Protein AF-K2BM90-F1 (afdb_monomer)

Sequence (84 aa):
MIIRFLVFIFICFLSACSSITGVGKDNLPEPSALPEFNFEFKPNLMWSQTAGVGADGLYLKLSPAMANRHIFTIDAHGQACSFD

Radius of gyration: 26.13 Å; Cα contacts (8 Å, |Δi|>4): 57; chains: 1; bounding box: 63×32×63 Å

Secondary structure (DSSP, 8-state):
-HHHHHHHHHHHHHGGGS--TT-S---SPPPPPPPP---SS----------TTTTTTS------EEETTEEEEE-TT--EEEE-

Solvent-accessible surface area (backbone atoms only — not comparable to full-atom values): 5844 Å² total; per-residue (Å²): 113,66,68,63,51,52,52,52,53,52,52,55,61,64,48,72,78,56,69,59,90,84,74,69,77,84,80,71,78,76,81,78,76,84,77,91,76,84,75,93,70,82,88,76,86,86,79,86,80,88,56,75,70,40,51,74,91,50,99,64,94,76,69,73,48,77,57,97,76,28,42,37,39,59,19,70,86,67,50,72,44,75,45,116

pLDDT: mean 88.04, std 13.28, range [54.56, 98.0]

Mean predicted aligned error: 11.14 Å

Nearest PDB structures (foldseek):
  8yqu-assembly1_G  TM=5.012E-01  e=1.117E+00  African swine fever virus
  4ufq-assembly2_A  TM=4.110E-01  e=2.581E+00  Streptomyces koganeiensis

Foldseek 3Di:
DVVVVVVVVVVVVVCPPVDPVPPDPPPDDDDDDDDDDDDPDDDDDPDDDDQPPAAVPPPDPWDWDDDPNKIWTAHNVGRIDIDD

Structure (mmCIF, N/CA/C/O backbone):
data_AF-K2BM90-F1
#
_entry.id   AF-K2BM90-F1
#
loop_
_atom_site.group_PDB
_atom_site.id
_atom_site.type_symbol
_atom_site.label_atom_id
_atom_site.label_alt_id
_atom_site.label_comp_id
_atom_site.label_asym_id
_atom_site.label_entity_id
_atom_site.label_seq_id
_atom_site.pdbx_PDB_ins_code
_atom_site.Cartn_x
_atom_site.Cartn_y
_atom_site.Cartn_z
_atom_site.occupancy
_atom_site.B_iso_or_equiv
_atom_site.auth_seq_id
_atom_site.auth_comp_id
_atom_site.auth_asym_id
_atom_site.auth_atom_id
_atom_site.pdbx_PDB_model_num
ATOM 1 N N . MET A 1 1 ? 40.885 8.523 -45.949 1.00 65.62 1 MET A N 1
ATOM 2 C CA . MET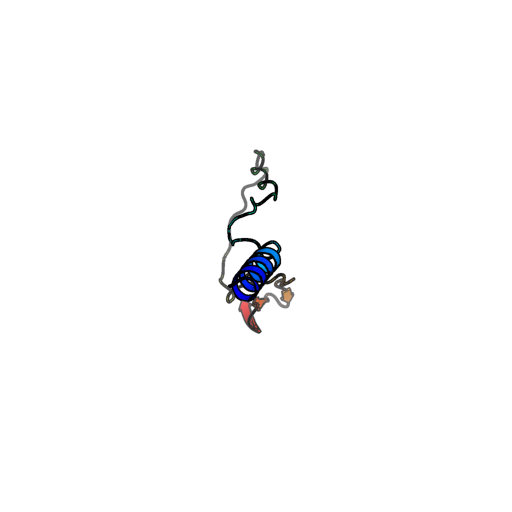 A 1 1 ? 40.955 9.069 -44.571 1.00 65.62 1 MET A CA 1
ATOM 3 C C . MET A 1 1 ? 39.759 9.973 -44.264 1.00 65.62 1 MET A C 1
ATOM 5 O O . MET A 1 1 ? 39.097 9.749 -43.264 1.00 65.62 1 MET A O 1
ATOM 9 N N . ILE A 1 2 ? 39.406 10.884 -45.179 1.00 79.81 2 ILE A N 1
ATOM 10 C CA . ILE A 1 2 ? 38.239 11.788 -45.090 1.00 79.81 2 ILE A CA 1
ATOM 11 C C . ILE A 1 2 ? 36.883 11.086 -44.903 1.00 79.81 2 ILE A C 1
ATOM 13 O O . ILE A 1 2 ? 36.124 11.480 -44.032 1.00 79.81 2 ILE A O 1
ATOM 17 N N . ILE A 1 3 ? 36.587 10.007 -45.638 1.00 81.38 3 ILE A N 1
ATOM 18 C CA . ILE A 1 3 ? 35.295 9.299 -45.501 1.00 81.38 3 ILE A CA 1
ATOM 19 C C . ILE A 1 3 ? 35.121 8.688 -44.103 1.00 81.38 3 ILE A C 1
ATOM 21 O O . ILE A 1 3 ? 34.060 8.805 -43.505 1.00 81.38 3 ILE A O 1
ATOM 25 N N . ARG A 1 4 ? 36.184 8.100 -43.540 1.00 82.00 4 ARG A N 1
ATOM 26 C CA . ARG A 1 4 ? 36.178 7.564 -42.167 1.00 82.00 4 ARG A CA 1
ATOM 27 C C . ARG A 1 4 ? 35.939 8.663 -41.128 1.00 82.00 4 ARG A C 1
ATOM 29 O O . ARG A 1 4 ? 35.218 8.442 -40.165 1.00 82.00 4 ARG A O 1
ATOM 36 N N . PHE A 1 5 ? 36.516 9.840 -41.357 1.00 85.62 5 PHE A N 1
ATOM 37 C CA . PHE A 1 5 ? 36.337 11.008 -40.499 1.00 85.62 5 PHE A CA 1
ATOM 38 C C . PHE A 1 5 ? 34.906 11.566 -40.570 1.00 85.62 5 PHE A C 1
ATOM 40 O O . PHE A 1 5 ? 34.305 11.851 -39.539 1.00 85.62 5 PHE A O 1
ATOM 47 N N . LEU A 1 6 ? 34.320 11.635 -41.768 1.00 88.62 6 LEU A N 1
ATOM 48 C CA . LEU A 1 6 ? 32.936 12.080 -41.960 1.00 88.62 6 LEU A CA 1
ATOM 49 C C . LEU A 1 6 ? 31.918 11.109 -41.346 1.00 88.62 6 LEU A C 1
ATOM 51 O O . LEU A 1 6 ? 30.958 11.552 -40.723 1.00 88.62 6 LEU A O 1
ATOM 55 N N . VAL A 1 7 ? 32.153 9.798 -41.459 1.00 87.75 7 VAL A N 1
ATOM 56 C CA . VAL A 1 7 ? 31.312 8.774 -40.815 1.00 87.75 7 VAL A CA 1
ATOM 57 C C . VAL A 1 7 ? 31.372 8.894 -39.290 1.00 87.75 7 VAL A C 1
ATOM 59 O O . VAL A 1 7 ? 30.339 8.808 -38.634 1.00 87.75 7 VAL A O 1
ATOM 62 N N . PHE A 1 8 ? 32.551 9.157 -38.722 1.00 84.69 8 PHE A N 1
ATOM 63 C CA . PHE A 1 8 ? 32.703 9.361 -37.281 1.00 84.69 8 PHE A CA 1
ATOM 64 C C . PHE A 1 8 ? 31.930 10.595 -36.787 1.00 84.69 8 PHE A C 1
ATOM 66 O O . PHE A 1 8 ? 31.173 10.501 -35.825 1.00 84.69 8 PHE A O 1
ATOM 73 N N . ILE A 1 9 ? 32.042 11.725 -37.493 1.00 84.69 9 ILE A N 1
ATOM 74 C CA . ILE A 1 9 ? 31.293 12.949 -37.174 1.00 84.69 9 ILE A CA 1
ATOM 75 C C . ILE A 1 9 ? 29.779 12.717 -37.262 1.00 84.69 9 ILE A C 1
ATOM 77 O O . ILE A 1 9 ? 29.041 13.138 -36.374 1.00 84.69 9 ILE A O 1
ATOM 81 N N . PHE A 1 10 ? 29.312 12.020 -38.299 1.00 83.31 10 PHE A N 1
ATOM 82 C CA . PHE A 1 10 ? 27.892 11.715 -38.478 1.00 83.31 10 PHE A CA 1
ATOM 83 C C . PHE A 1 10 ? 27.328 10.870 -37.323 1.00 83.31 10 PHE A C 1
ATOM 85 O O . PHE A 1 10 ? 26.246 11.162 -36.819 1.00 83.31 10 PHE A O 1
ATOM 92 N N . ILE A 1 11 ? 28.090 9.885 -36.835 1.00 80.25 11 ILE A N 1
ATOM 93 C CA . ILE A 1 11 ? 27.715 9.077 -35.665 1.00 80.25 11 ILE A CA 1
ATOM 94 C C . ILE A 1 11 ? 27.661 9.938 -34.392 1.00 80.25 11 ILE A C 1
ATOM 96 O O . ILE A 1 11 ? 26.734 9.791 -33.601 1.00 80.25 11 ILE A O 1
ATOM 100 N N . CYS A 1 12 ? 28.588 10.885 -34.205 1.00 75.75 12 CYS A N 1
ATOM 101 C CA . CYS A 1 12 ? 28.555 11.804 -33.062 1.00 75.75 12 CYS A CA 1
ATOM 102 C C . CYS A 1 12 ? 27.320 12.722 -33.066 1.00 75.75 12 CYS A C 1
ATOM 104 O O . CYS A 1 12 ? 26.749 12.970 -32.005 1.00 75.75 12 CYS A O 1
ATOM 106 N N . PHE A 1 13 ? 26.881 13.194 -34.239 1.00 77.69 13 PHE A N 1
ATOM 107 C CA . PHE A 1 13 ? 25.658 13.997 -34.360 1.00 77.69 13 PHE A CA 1
ATOM 108 C C . PHE A 1 13 ? 24.379 13.177 -34.137 1.00 77.69 13 PHE A C 1
ATOM 110 O O . PHE A 1 13 ? 23.427 13.700 -33.562 1.00 77.69 13 PHE A O 1
ATOM 117 N N . LEU A 1 14 ? 24.358 11.893 -34.513 1.00 73.19 14 LEU A N 1
ATOM 118 C CA . LEU A 1 14 ? 23.241 10.989 -34.200 1.00 73.19 14 LEU A CA 1
ATOM 119 C C . LEU A 1 14 ? 23.114 10.717 -32.692 1.00 73.19 14 LEU A C 1
ATOM 121 O O . LEU A 1 14 ? 22.005 10.558 -32.188 1.00 73.19 14 LEU A O 1
ATOM 125 N N . SER A 1 15 ? 24.226 10.730 -31.954 1.00 66.44 15 SER A N 1
ATOM 126 C CA . SER A 1 15 ? 24.234 10.539 -30.498 1.00 66.44 15 SER A CA 1
ATOM 127 C C . SER A 1 15 ? 23.778 11.765 -29.699 1.00 66.44 15 SER A C 1
ATOM 129 O O . SER A 1 15 ? 23.501 11.626 -28.513 1.00 66.44 15 SER A O 1
ATOM 131 N N . 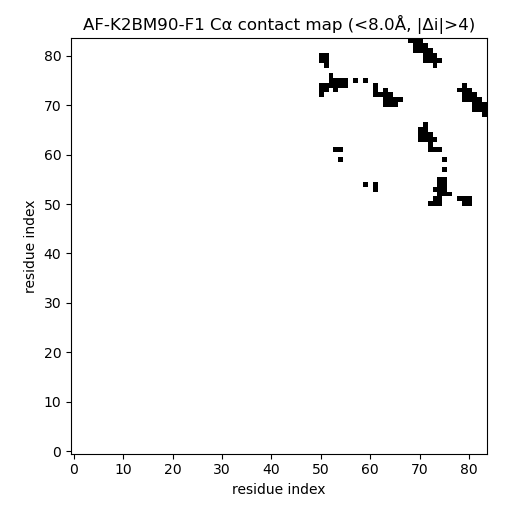ALA A 1 16 ? 23.667 12.952 -30.309 1.00 60.91 16 ALA A N 1
ATOM 132 C CA . ALA A 1 16 ? 23.346 14.193 -29.594 1.00 60.91 16 ALA A CA 1
ATOM 133 C C . ALA A 1 16 ? 21.903 14.254 -29.053 1.00 60.91 16 ALA A C 1
ATOM 135 O O . ALA A 1 16 ? 21.628 15.031 -28.142 1.00 60.91 16 ALA A O 1
ATOM 136 N N . CYS A 1 17 ? 20.988 13.443 -29.595 1.00 63.03 17 CYS A N 1
ATOM 137 C CA . CYS A 1 17 ? 19.582 13.415 -29.175 1.00 63.03 17 CYS A CA 1
ATOM 138 C C . CYS A 1 17 ? 19.242 12.240 -28.241 1.00 63.03 17 CYS A C 1
ATOM 140 O O . CYS A 1 17 ? 18.153 12.201 -27.672 1.00 63.03 17 CYS A O 1
ATOM 142 N N . SER A 1 18 ? 20.167 11.292 -28.071 1.00 56.06 18 SER A N 1
ATOM 143 C CA . SER A 1 18 ? 20.038 10.195 -27.110 1.00 56.06 18 SER A CA 1
ATOM 144 C C . SER A 1 18 ? 20.733 10.633 -25.835 1.00 56.06 18 SER A C 1
ATOM 146 O O . SER A 1 18 ? 21.957 10.587 -25.725 1.00 56.06 18 SER A O 1
ATOM 148 N N . SER A 1 19 ? 19.929 11.119 -24.899 1.00 55.06 19 SER A N 1
ATOM 149 C CA . SER A 1 19 ? 20.319 11.438 -23.536 1.00 55.06 19 SER A CA 1
ATOM 150 C C . SER A 1 19 ? 21.334 10.419 -23.015 1.00 55.06 19 SER A C 1
ATOM 152 O O . SER A 1 19 ? 21.037 9.229 -22.914 1.00 55.06 19 SER A O 1
ATOM 154 N N . ILE A 1 20 ? 22.533 10.885 -22.663 1.00 58.78 20 ILE A N 1
ATOM 155 C CA . ILE A 1 20 ? 23.387 10.152 -21.730 1.00 58.78 20 ILE A CA 1
ATOM 156 C C . ILE A 1 20 ? 22.506 9.883 -20.507 1.00 58.78 20 ILE A C 1
ATOM 158 O O . ILE A 1 20 ? 21.977 10.819 -19.903 1.00 58.78 20 ILE A O 1
ATOM 162 N N . THR A 1 21 ? 22.289 8.612 -20.179 1.00 57.12 21 THR A N 1
ATOM 163 C CA . THR A 1 21 ? 21.555 8.207 -18.978 1.00 57.12 21 THR A CA 1
ATOM 164 C C . THR A 1 21 ? 22.167 8.916 -17.768 1.00 57.12 21 THR A C 1
ATOM 166 O O . THR A 1 21 ? 23.346 8.717 -17.479 1.00 57.12 21 THR A O 1
ATOM 169 N N . GLY A 1 22 ? 21.394 9.782 -17.105 1.00 54.56 22 GLY A N 1
ATOM 170 C CA . GLY A 1 22 ? 21.852 10.614 -15.982 1.00 54.56 22 GLY A CA 1
ATOM 171 C C . GLY A 1 22 ? 22.091 12.099 -16.297 1.00 54.56 22 GLY A C 1
ATOM 172 O O . GLY A 1 22 ? 22.411 12.856 -15.383 1.00 54.56 22 GLY A O 1
ATOM 173 N N . VAL A 1 23 ? 21.914 12.556 -17.544 1.00 57.06 23 VAL A N 1
ATOM 174 C CA . VAL A 1 23 ? 21.976 13.989 -17.898 1.00 57.06 23 VAL A CA 1
ATOM 175 C C . VAL A 1 23 ? 20.561 14.546 -18.035 1.00 57.06 23 VAL A C 1
ATOM 177 O O . VAL A 1 23 ? 19.963 14.574 -19.106 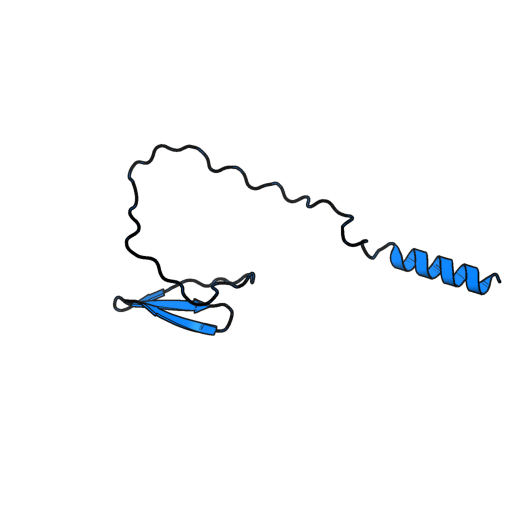1.00 57.06 23 VAL A O 1
ATOM 180 N N . GLY A 1 24 ? 20.027 14.952 -16.890 1.00 56.16 24 GLY A N 1
ATOM 181 C CA . GLY A 1 24 ? 18.699 15.519 -16.698 1.00 56.16 24 GLY A CA 1
ATOM 182 C C . GLY A 1 24 ? 18.388 15.432 -15.212 1.00 56.16 24 GLY A C 1
ATOM 183 O O . GLY A 1 24 ? 18.334 14.334 -14.667 1.00 56.16 24 GLY A O 1
ATOM 184 N N . LYS A 1 25 ? 18.287 16.575 -14.530 1.00 64.56 25 LYS A N 1
ATOM 185 C CA . LYS A 1 25 ? 17.835 16.580 -13.136 1.00 64.56 25 LYS A CA 1
ATOM 186 C C . LYS A 1 25 ? 16.336 16.331 -13.150 1.00 64.56 25 LYS A C 1
ATOM 188 O O . LYS A 1 25 ? 15.641 16.885 -14.003 1.00 64.56 25 LYS A O 1
ATOM 193 N N . ASP A 1 26 ? 15.870 15.482 -12.243 1.00 74.31 26 ASP A N 1
ATOM 1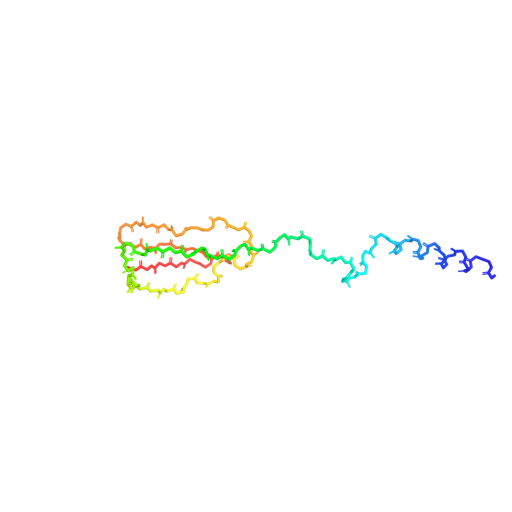94 C CA . ASP A 1 26 ? 14.446 15.397 -11.964 1.00 74.31 26 ASP A CA 1
ATOM 195 C C . ASP A 1 26 ? 13.964 16.808 -11.602 1.00 74.31 26 ASP A C 1
ATOM 197 O O . ASP A 1 26 ? 14.477 17.430 -10.672 1.00 74.31 26 ASP A O 1
ATOM 201 N N . ASN A 1 27 ? 13.079 17.353 -12.434 1.00 76.25 27 ASN A N 1
ATOM 202 C CA . ASN A 1 27 ? 12.522 18.691 -12.261 1.00 76.25 27 ASN A CA 1
ATOM 203 C C . ASN A 1 27 ? 11.141 18.624 -11.596 1.00 76.25 27 ASN A C 1
ATOM 205 O O . ASN A 1 27 ? 10.431 19.631 -11.564 1.00 76.25 27 ASN A O 1
ATOM 209 N N . LEU A 1 28 ? 10.724 17.446 -11.120 1.00 83.81 28 LEU A N 1
ATOM 210 C CA . LEU A 1 28 ? 9.519 17.322 -10.321 1.00 83.81 28 LEU A CA 1
ATOM 211 C C . LEU A 1 28 ? 9.736 18.057 -8.991 1.00 83.81 28 LEU A C 1
ATOM 213 O O . LEU A 1 28 ? 10.761 17.852 -8.338 1.00 83.81 28 LEU A O 1
ATOM 217 N N . PRO A 1 29 ? 8.806 18.939 -8.581 1.00 87.06 29 PRO A N 1
ATOM 218 C CA . PRO A 1 29 ? 8.879 19.530 -7.258 1.00 87.06 29 PRO A CA 1
ATOM 219 C C . PRO A 1 29 ? 8.788 18.415 -6.217 1.00 87.06 29 PRO A C 1
ATOM 221 O O . PRO A 1 29 ? 7.973 17.498 -6.348 1.00 87.06 29 PRO A O 1
ATOM 224 N N . GLU A 1 30 ? 9.612 18.502 -5.176 1.00 90.31 30 GLU A N 1
ATOM 225 C CA . GLU A 1 30 ? 9.508 17.57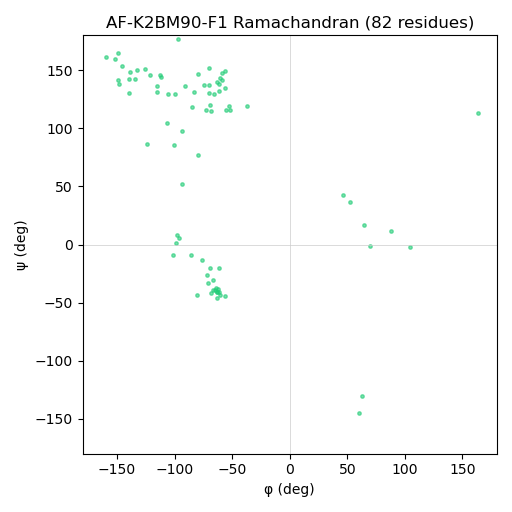5 -4.054 1.00 90.31 30 GLU A CA 1
ATOM 226 C C . GLU A 1 30 ? 8.109 17.672 -3.418 1.00 90.31 30 GLU A C 1
ATOM 228 O O . GLU A 1 30 ? 7.552 18.775 -3.314 1.00 90.31 30 GLU A O 1
ATOM 233 N N . PRO A 1 31 ? 7.514 16.545 -2.983 1.00 91.81 31 PRO A N 1
ATOM 234 C CA . PRO A 1 31 ? 6.270 16.578 -2.230 1.00 91.81 31 PRO A CA 1
ATOM 235 C C . PRO A 1 31 ? 6.412 17.450 -0.980 1.00 91.81 31 PRO A C 1
ATOM 237 O O . PRO A 1 31 ? 7.381 17.330 -0.230 1.00 91.81 31 PRO A O 1
ATOM 240 N N . SER A 1 32 ? 5.428 18.312 -0.723 1.00 94.81 32 SER A N 1
ATOM 241 C CA . SER A 1 32 ? 5.392 19.102 0.508 1.00 94.81 32 SER A CA 1
ATOM 242 C C . SER A 1 32 ? 5.323 18.193 1.734 1.00 94.81 32 SER A C 1
ATOM 244 O O . SER A 1 32 ? 4.602 17.192 1.727 1.00 94.81 32 SER A O 1
ATOM 246 N N . ALA A 1 33 ? 6.001 18.585 2.813 1.00 95.75 33 ALA A N 1
ATOM 247 C CA . ALA A 1 33 ? 5.854 17.921 4.101 1.00 95.75 33 ALA A CA 1
ATOM 248 C C . ALA A 1 33 ? 4.384 17.917 4.562 1.00 95.75 33 ALA A C 1
ATOM 250 O O . ALA A 1 33 ? 3.618 18.837 4.261 1.00 95.75 33 ALA A O 1
ATOM 251 N N . LEU A 1 34 ? 4.000 16.879 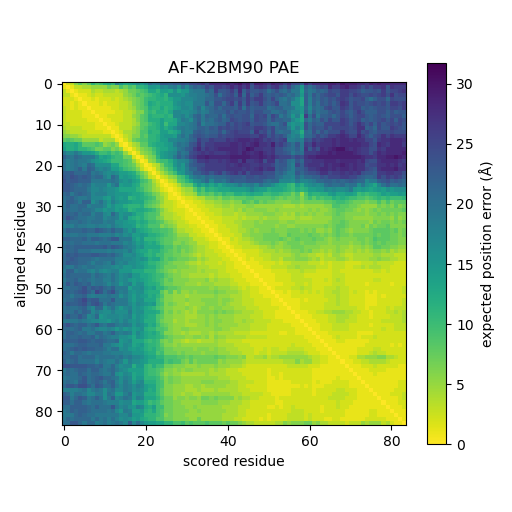5.310 1.00 95.38 34 LEU A N 1
ATOM 252 C CA . LEU A 1 34 ? 2.690 16.832 5.955 1.00 95.38 34 LEU A CA 1
ATOM 253 C C . LEU A 1 34 ? 2.572 17.999 6.953 1.00 95.38 34 LEU A C 1
ATOM 255 O O . LEU A 1 34 ? 3.496 18.198 7.744 1.00 95.38 34 LEU A O 1
ATOM 259 N N . PRO A 1 35 ? 1.470 18.770 6.936 1.00 95.62 35 PRO A N 1
ATOM 260 C CA . PRO A 1 35 ? 1.280 19.859 7.881 1.00 95.62 35 PRO A CA 1
ATOM 261 C C . PRO A 1 35 ? 1.024 19.318 9.288 1.00 95.62 35 PRO A C 1
ATOM 263 O O . PRO A 1 35 ? 0.448 18.243 9.465 1.00 95.62 35 PRO A O 1
ATOM 266 N N . GLU A 1 36 ? 1.396 20.100 10.296 1.00 95.50 36 GLU A N 1
ATOM 267 C CA . GLU A 1 36 ? 0.960 19.836 11.663 1.00 95.50 36 GLU A CA 1
ATOM 268 C C . GLU A 1 36 ? -0.539 20.123 11.797 1.00 95.50 36 GLU A C 1
ATOM 270 O O . GLU A 1 36 ? -1.050 21.124 11.289 1.00 95.50 36 GLU A O 1
ATOM 275 N N . PHE A 1 37 ? -1.255 19.240 12.488 1.00 94.69 37 PHE A N 1
ATOM 276 C CA . PHE A 1 37 ? -2.668 19.423 12.792 1.00 94.69 37 PHE A CA 1
ATOM 277 C C . PHE A 1 37 ? -3.006 18.834 14.158 1.00 94.69 37 PHE A C 1
ATOM 279 O O . PHE A 1 37 ? -2.365 17.899 14.642 1.00 94.69 37 PHE A O 1
ATOM 286 N N . ASN A 1 38 ? -4.044 19.388 14.779 1.00 95.62 38 ASN A N 1
ATOM 287 C CA . ASN A 1 38 ? -4.571 18.875 16.034 1.00 95.62 38 ASN A CA 1
ATOM 288 C C . ASN A 1 38 ? -5.552 17.740 15.732 1.00 95.62 38 ASN A C 1
ATOM 290 O O . ASN A 1 38 ? -6.566 17.950 15.071 1.00 95.62 38 ASN A O 1
ATOM 294 N N . PHE A 1 39 ? -5.253 16.538 16.214 1.00 94.19 39 PHE A N 1
ATOM 295 C CA . PHE A 1 39 ? -6.142 15.390 16.070 1.00 94.19 39 PHE A CA 1
ATOM 296 C C . PHE A 1 39 ? -7.399 15.574 16.931 1.00 94.19 39 PHE A C 1
ATOM 298 O O . PHE A 1 39 ? -7.304 15.639 18.154 1.00 94.19 39 PHE A O 1
ATOM 305 N N . GLU A 1 40 ? -8.580 15.589 16.311 1.00 96.88 40 GLU A N 1
ATOM 306 C CA . GLU A 1 40 ? -9.862 15.552 17.037 1.00 96.88 40 GLU A CA 1
ATOM 307 C C . GLU A 1 40 ? -10.134 14.169 17.650 1.00 96.88 40 GLU A C 1
ATOM 309 O O . GLU A 1 40 ? -10.822 14.038 18.660 1.00 96.88 40 GLU A O 1
ATOM 314 N N . PHE A 1 41 ? -9.561 13.123 17.052 1.00 95.75 41 PHE A N 1
ATOM 315 C CA . PHE A 1 41 ? -9.614 11.749 17.531 1.00 95.75 41 PHE A CA 1
ATOM 316 C C . PHE A 1 41 ? -8.375 10.974 17.071 1.00 95.75 41 PHE A C 1
ATOM 318 O O . PHE A 1 41 ? -7.711 11.334 16.099 1.00 95.75 41 PHE A O 1
ATOM 325 N N . LYS A 1 42 ? -8.077 9.870 17.763 1.00 95.25 42 LYS A N 1
ATOM 326 C CA . LYS A 1 42 ? -6.972 8.967 17.427 1.00 95.25 42 LYS A CA 1
ATOM 327 C C . LYS A 1 42 ? -7.530 7.675 16.813 1.00 95.25 42 LYS A C 1
ATOM 329 O O . LYS A 1 42 ? -8.076 6.862 17.561 1.00 95.25 42 LYS A O 1
ATOM 334 N N . PRO A 1 43 ? -7.440 7.470 15.485 1.00 94.75 43 PRO A N 1
ATOM 335 C CA . PRO A 1 43 ? -7.911 6.234 14.867 1.00 94.75 43 PRO A CA 1
ATOM 336 C C . PRO A 1 43 ? -7.100 5.035 15.375 1.00 94.75 43 PRO A C 1
ATOM 338 O O . PRO A 1 43 ? -5.882 5.119 15.532 1.00 94.75 43 PRO A O 1
ATOM 341 N N . ASN A 1 44 ? -7.782 3.914 15.616 1.00 96.56 44 ASN A N 1
ATOM 342 C CA . ASN A 1 44 ? -7.152 2.648 15.984 1.00 96.56 44 ASN A CA 1
ATOM 343 C C . ASN A 1 44 ? -7.192 1.697 14.786 1.00 96.56 44 ASN A C 1
ATOM 345 O O . ASN A 1 44 ? -8.253 1.490 14.195 1.00 96.56 44 ASN A O 1
ATOM 349 N N . LEU A 1 45 ? -6.048 1.106 14.440 1.00 96.56 45 LEU A N 1
ATOM 350 C CA . LEU A 1 45 ? -5.982 0.058 13.425 1.00 96.56 45 LEU A CA 1
ATOM 351 C C . LEU A 1 45 ? -6.689 -1.194 13.956 1.00 96.56 45 LEU A C 1
ATOM 353 O O . LEU A 1 45 ? -6.235 -1.785 14.933 1.00 96.56 45 LEU A O 1
ATOM 357 N N . MET A 1 46 ? -7.791 -1.592 13.321 1.00 96.69 46 MET A N 1
ATOM 358 C CA . MET A 1 46 ? -8.529 -2.796 13.717 1.00 96.69 46 MET A CA 1
ATOM 359 C C . MET A 1 46 ? -7.877 -4.071 13.176 1.00 96.69 46 MET A C 1
ATOM 361 O O . MET A 1 46 ? -7.751 -5.053 13.900 1.00 96.69 46 MET A O 1
ATOM 365 N N . TRP A 1 47 ? -7.460 -4.055 11.910 1.00 96.56 47 TRP A N 1
ATOM 366 C CA . TRP A 1 47 ? -6.787 -5.165 11.241 1.00 96.56 47 TRP A CA 1
ATOM 367 C C . TRP A 1 47 ? -6.018 -4.649 10.019 1.00 96.56 47 TRP A C 1
ATOM 369 O O . TRP A 1 47 ? -6.265 -3.546 9.533 1.00 96.56 47 TRP A O 1
ATOM 379 N N . SER A 1 48 ? -5.070 -5.448 9.535 1.00 96.25 48 SER A N 1
ATOM 380 C CA . SER A 1 48 ? -4.346 -5.218 8.285 1.00 96.25 48 SER A CA 1
ATOM 381 C C . SER A 1 48 ? -3.996 -6.567 7.670 1.00 96.25 48 SER A C 1
ATOM 383 O O . SER A 1 48 ? -3.623 -7.489 8.396 1.00 96.25 48 SER A O 1
ATOM 385 N N . GLN A 1 49 ? -4.151 -6.690 6.355 1.00 95.69 49 GLN A N 1
ATOM 386 C CA . GLN A 1 49 ? -3.859 -7.908 5.606 1.00 95.69 49 GLN A CA 1
ATOM 387 C C . GLN A 1 49 ? -3.190 -7.560 4.279 1.00 95.69 49 GLN A C 1
ATOM 389 O O . GLN A 1 49 ? -3.549 -6.577 3.627 1.00 95.69 49 GLN A O 1
ATOM 394 N N . THR A 1 50 ? -2.230 -8.385 3.867 1.00 95.69 50 THR A N 1
ATOM 395 C CA . THR A 1 50 ? -1.602 -8.288 2.546 1.00 95.69 50 THR A CA 1
AT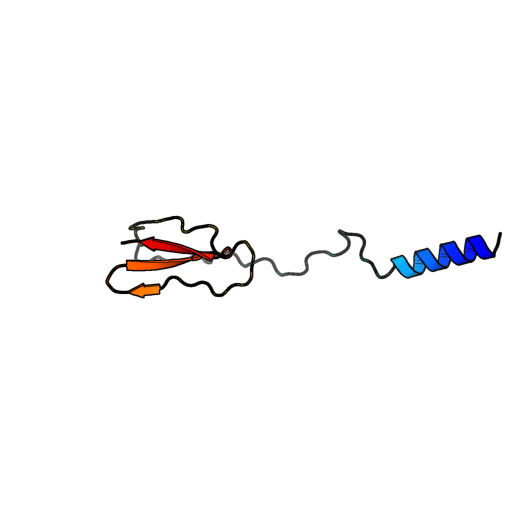OM 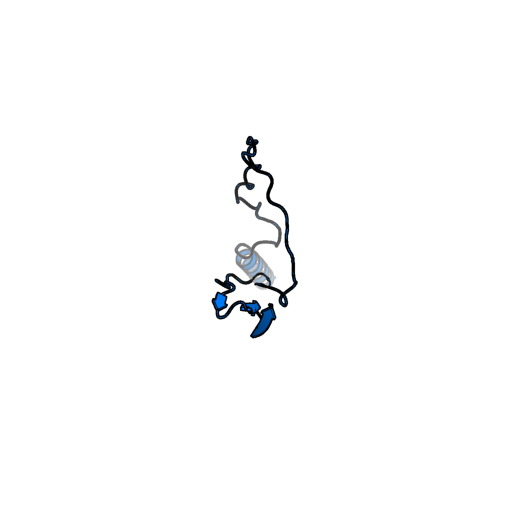396 C C . THR A 1 50 ? -2.468 -9.006 1.514 1.00 95.69 50 THR A C 1
ATOM 398 O O . THR A 1 50 ? -2.855 -10.154 1.720 1.00 95.69 50 THR A O 1
ATOM 401 N N . ALA A 1 51 ? -2.746 -8.344 0.392 1.00 95.50 51 ALA A N 1
ATOM 402 C CA . ALA A 1 51 ? -3.531 -8.891 -0.710 1.00 95.50 51 ALA A CA 1
ATOM 403 C C . ALA A 1 51 ? -2.725 -8.837 -2.014 1.00 95.50 51 ALA A C 1
ATOM 405 O O . ALA A 1 51 ? -2.791 -7.857 -2.759 1.00 95.50 51 ALA A O 1
ATOM 406 N N . GLY A 1 52 ? -1.918 -9.875 -2.242 1.00 95.25 52 GLY A N 1
ATOM 407 C CA . GLY A 1 52 ? -0.998 -9.942 -3.377 1.00 95.25 52 GLY A CA 1
ATOM 408 C C . GLY A 1 52 ? 0.035 -8.814 -3.371 1.00 95.25 52 GLY A C 1
ATOM 409 O O . GLY A 1 52 ? 0.493 -8.385 -2.308 1.00 95.25 52 GLY A O 1
ATOM 410 N N . VAL A 1 53 ? 0.396 -8.328 -4.560 1.00 97.06 53 VAL A N 1
ATOM 411 C CA . VAL A 1 53 ? 1.413 -7.269 -4.748 1.00 97.06 53 VAL A CA 1
ATOM 412 C C . VAL A 1 53 ? 0.833 -5.853 -4.886 1.00 97.06 53 VAL A C 1
ATOM 414 O O . VAL A 1 53 ? 1.555 -4.889 -5.151 1.00 97.06 53 VAL A O 1
ATOM 417 N N . GLY A 1 54 ? -0.482 -5.693 -4.717 1.00 96.00 54 GLY A N 1
ATOM 418 C CA . GLY A 1 54 ? -1.157 -4.418 -4.958 1.00 96.00 54 GLY A CA 1
ATOM 419 C C . GLY A 1 54 ? -1.038 -3.978 -6.421 1.00 96.00 54 GLY A C 1
ATOM 420 O O . GLY A 1 54 ? -1.336 -4.752 -7.325 1.00 96.00 54 GLY A O 1
ATOM 421 N N . ALA A 1 55 ? -0.630 -2.728 -6.661 1.00 96.88 55 ALA A N 1
ATOM 422 C CA . ALA A 1 55 ? -0.543 -2.158 -8.010 1.00 96.88 55 ALA A CA 1
ATOM 423 C C . ALA A 1 55 ? 0.777 -2.452 -8.752 1.00 96.88 55 ALA A C 1
ATOM 425 O O . ALA A 1 55 ? 0.864 -2.138 -9.933 1.00 96.88 55 ALA A O 1
ATOM 426 N N . ASP A 1 56 ? 1.792 -3.014 -8.085 1.00 96.50 56 ASP A N 1
ATOM 427 C CA . ASP A 1 56 ? 3.101 -3.362 -8.675 1.00 96.50 56 ASP A CA 1
ATOM 428 C C . ASP A 1 56 ? 3.735 -2.259 -9.556 1.00 96.50 56 ASP A C 1
ATOM 430 O O . ASP A 1 56 ? 4.202 -2.484 -10.669 1.00 96.50 56 ASP A O 1
ATOM 434 N N . GLY A 1 57 ? 3.670 -1.002 -9.099 1.00 95.38 57 GLY A N 1
ATOM 435 C CA . GLY A 1 57 ? 4.207 0.154 -9.834 1.00 95.38 57 GLY A CA 1
ATOM 436 C C . GLY A 1 57 ? 3.441 0.535 -11.110 1.00 95.38 57 GLY A C 1
ATOM 437 O O . GLY A 1 57 ? 3.775 1.534 -11.749 1.00 95.38 57 GLY A O 1
ATOM 438 N N . LEU A 1 58 ? 2.393 -0.207 -11.470 1.00 96.62 58 LEU A N 1
ATOM 439 C CA . LEU A 1 58 ? 1.511 0.119 -12.580 1.00 96.62 58 LEU A CA 1
ATOM 440 C C . LEU A 1 58 ? 0.502 1.195 -12.172 1.00 96.62 58 LEU A C 1
ATOM 442 O O . LEU A 1 58 ? -0.002 1.242 -11.049 1.00 96.62 58 LEU A O 1
ATOM 446 N N . TYR A 1 59 ? 0.143 2.044 -13.132 1.00 96.62 59 TYR A N 1
ATOM 447 C CA . TYR A 1 59 ? -0.904 3.043 -12.949 1.00 96.62 59 TYR A CA 1
ATOM 448 C C . TYR A 1 59 ? -2.293 2.398 -13.098 1.00 96.62 59 TYR A C 1
ATOM 450 O O . TYR A 1 59 ? -2.942 2.500 -14.141 1.00 96.62 59 TYR A O 1
ATOM 458 N N . LEU A 1 60 ? -2.733 1.686 -12.057 1.00 96.00 60 LEU A N 1
ATOM 459 C CA . LEU A 1 60 ? -4.017 0.982 -12.008 1.00 96.00 60 LEU A CA 1
ATOM 460 C C . LEU A 1 60 ? -4.969 1.622 -10.994 1.00 96.00 60 LEU A C 1
ATOM 462 O O . LEU A 1 60 ? -4.568 2.044 -9.914 1.00 96.00 60 LEU A O 1
ATOM 466 N N . LYS A 1 61 ? -6.267 1.627 -11.315 1.00 96.31 61 LYS A N 1
ATOM 467 C CA . LYS A 1 61 ? -7.339 2.056 -10.400 1.00 96.31 61 LYS A CA 1
ATOM 468 C C . LYS A 1 61 ? -7.922 0.863 -9.636 1.00 96.31 61 LYS A C 1
ATOM 470 O O . LYS A 1 61 ? -9.128 0.633 -9.675 1.00 96.31 61 LYS A O 1
ATOM 475 N N . LEU A 1 62 ? -7.060 0.070 -9.000 1.00 95.94 62 LEU A N 1
ATOM 476 C CA . LEU A 1 62 ? -7.493 -1.042 -8.152 1.00 95.94 62 LEU A CA 1
ATOM 477 C C . LEU A 1 62 ? -8.134 -0.482 -6.880 1.00 95.94 62 LEU A C 1
ATOM 479 O O . LEU A 1 62 ? -7.563 0.383 -6.221 1.00 95.94 62 LEU A O 1
ATOM 483 N N . SER A 1 63 ? -9.321 -0.973 -6.542 1.00 96.56 63 SER A N 1
ATOM 484 C CA . SER A 1 63 ? -10.017 -0.626 -5.306 1.00 96.56 63 SER A CA 1
ATOM 485 C C . SER A 1 63 ? -10.653 -1.885 -4.737 1.00 96.56 63 SER A C 1
ATOM 487 O O . SER A 1 63 ? -11.367 -2.570 -5.475 1.00 96.56 63 SER A O 1
ATOM 489 N N . PRO A 1 64 ? -10.459 -2.181 -3.443 1.00 97.25 64 PRO A N 1
ATOM 490 C CA . PRO A 1 64 ? -11.242 -3.205 -2.775 1.00 97.25 64 PRO A CA 1
ATOM 491 C C . PRO A 1 64 ? -12.740 -2.873 -2.842 1.00 97.25 64 PRO A C 1
ATOM 493 O O . PRO A 1 64 ? -13.128 -1.702 -2.817 1.00 97.25 64 PRO A O 1
ATOM 496 N N . ALA A 1 65 ? -13.578 -3.903 -2.905 1.00 97.81 65 ALA A N 1
ATOM 497 C CA . ALA A 1 65 ? -15.032 -3.809 -2.837 1.00 97.81 65 ALA A CA 1
ATOM 498 C C . ALA A 1 65 ? -15.545 -4.632 -1.652 1.00 97.81 65 ALA A C 1
ATOM 500 O O . ALA A 1 65 ? -14.987 -5.681 -1.344 1.00 97.81 65 ALA A O 1
ATOM 501 N N . MET A 1 66 ? -16.617 -4.185 -0.996 1.00 97.56 66 MET A N 1
ATOM 502 C CA . MET A 1 66 ? -17.236 -4.924 0.107 1.00 97.56 66 MET A CA 1
ATOM 503 C C . MET A 1 66 ? -18.650 -5.368 -0.267 1.00 97.56 66 MET A C 1
ATOM 505 O O . MET A 1 66 ? -19.459 -4.560 -0.721 1.00 97.56 66 MET A O 1
ATOM 509 N N . ALA A 1 67 ? -18.959 -6.643 -0.038 1.00 97.69 67 ALA A N 1
ATOM 510 C CA . ALA A 1 67 ? -20.300 -7.200 -0.181 1.00 97.69 67 ALA A CA 1
ATOM 511 C C . ALA A 1 67 ? -20.498 -8.351 0.812 1.00 97.69 67 ALA A C 1
ATOM 513 O O . ALA A 1 67 ? -19.585 -9.136 1.043 1.00 97.69 67 ALA A O 1
ATOM 514 N N . ASN A 1 68 ? -21.692 -8.470 1.401 1.00 96.44 68 ASN A N 1
ATOM 515 C CA . ASN A 1 68 ? -22.044 -9.558 2.327 1.00 96.44 68 ASN A CA 1
ATOM 516 C C . ASN A 1 68 ? -21.058 -9.751 3.500 1.00 96.44 68 ASN A C 1
ATOM 518 O O . ASN A 1 68 ? -20.825 -10.876 3.929 1.00 96.44 68 ASN A O 1
ATOM 522 N N . ARG A 1 69 ? -20.512 -8.649 4.039 1.00 96.19 69 ARG A N 1
ATOM 523 C CA . ARG A 1 69 ? -19.460 -8.627 5.079 1.00 96.19 69 ARG A CA 1
ATOM 524 C C . ARG A 1 69 ? -18.114 -9.223 4.655 1.00 96.19 69 ARG A C 1
ATOM 526 O O . ARG A 1 69 ? -17.308 -9.507 5.518 1.00 96.19 69 ARG A O 1
ATOM 533 N N . HIS A 1 70 ? -17.868 -9.385 3.362 1.00 97.06 70 HIS A N 1
ATOM 534 C CA . HIS A 1 70 ? -16.556 -9.759 2.854 1.00 97.06 70 HIS A CA 1
ATOM 535 C C . HIS A 1 70 ? -15.954 -8.606 2.065 1.00 97.06 70 HIS A C 1
ATOM 537 O O . HIS A 1 70 ? -16.667 -7.866 1.379 1.00 97.06 70 HIS A O 1
ATOM 543 N N . ILE A 1 71 ? -14.636 -8.475 2.142 1.00 97.75 71 ILE A N 1
ATOM 544 C CA . ILE A 1 71 ? -13.841 -7.571 1.317 1.00 97.75 71 ILE A CA 1
ATOM 545 C C . ILE A 1 71 ? -13.237 -8.393 0.191 1.00 97.75 71 ILE A C 1
ATOM 547 O O . ILE A 1 71 ? -12.625 -9.423 0.442 1.00 97.75 71 ILE A O 1
ATOM 551 N N . PHE A 1 72 ? -13.392 -7.930 -1.040 1.00 97.94 72 PHE A N 1
ATOM 552 C CA . PHE A 1 72 ? -12.832 -8.521 -2.246 1.00 97.94 72 PHE A CA 1
ATOM 553 C C . PHE A 1 72 ? -11.841 -7.545 -2.857 1.00 97.94 72 PHE A C 1
ATOM 555 O O . PHE A 1 72 ? -12.116 -6.350 -2.960 1.00 97.94 72 PHE A O 1
ATOM 562 N N . THR A 1 73 ? -10.692 -8.044 -3.285 1.00 97.81 73 THR A N 1
ATOM 563 C CA . THR A 1 73 ? -9.682 -7.235 -3.968 1.00 97.81 73 THR A CA 1
ATOM 564 C C . THR A 1 73 ? -8.901 -8.094 -4.955 1.00 97.81 73 THR A C 1
ATOM 566 O O . THR A 1 73 ? -8.972 -9.323 -4.913 1.00 97.81 73 THR A O 1
ATOM 569 N N . ILE A 1 74 ? -8.173 -7.445 -5.855 1.00 97.88 74 ILE A N 1
ATOM 570 C CA . ILE A 1 74 ? -7.313 -8.082 -6.848 1.00 97.88 74 ILE A CA 1
ATOM 571 C C . ILE A 1 74 ? -6.013 -7.290 -6.966 1.00 97.88 74 ILE A C 1
ATOM 573 O O . ILE A 1 74 ? -6.024 -6.073 -6.765 1.00 97.88 74 ILE A O 1
ATOM 577 N N . ASP A 1 75 ? -4.910 -7.964 -7.273 1.00 98.00 75 ASP A N 1
ATOM 578 C CA . ASP A 1 75 ? -3.628 -7.317 -7.547 1.00 98.00 75 ASP A CA 1
ATOM 579 C C . ASP A 1 75 ? -3.359 -7.124 -9.052 1.00 98.00 75 ASP A C 1
ATOM 581 O O . ASP A 1 75 ? -4.135 -7.533 -9.921 1.00 98.00 75 ASP A O 1
ATOM 585 N N . ALA A 1 76 ? -2.234 -6.482 -9.361 1.00 98.00 76 ALA A N 1
ATOM 586 C CA . ALA A 1 76 ? -1.769 -6.201 -10.714 1.00 98.00 76 ALA A CA 1
ATOM 587 C C . ALA A 1 76 ? -1.497 -7.454 -11.569 1.00 98.00 76 ALA A C 1
ATOM 589 O O . ALA A 1 76 ? -1.482 -7.359 -12.797 1.00 98.00 76 ALA A O 1
ATOM 590 N N . HIS A 1 77 ? -1.296 -8.620 -10.952 1.00 97.50 77 HIS A N 1
ATOM 591 C CA . HIS A 1 77 ? -1.046 -9.889 -11.639 1.00 97.50 77 HIS A CA 1
ATOM 592 C C . HIS A 1 77 ? -2.303 -10.760 -11.760 1.00 97.50 77 HIS A C 1
ATOM 594 O O . HIS A 1 77 ? -2.248 -11.855 -12.321 1.00 97.50 77 HIS A O 1
ATOM 600 N N . GLY A 1 78 ? -3.446 -10.270 -11.273 1.00 96.75 78 GLY A N 1
ATOM 601 C CA . GLY A 1 78 ? -4.723 -10.967 -11.335 1.00 96.75 78 GLY A CA 1
ATOM 602 C C . GLY A 1 78 ? -4.980 -11.912 -10.160 1.00 96.75 78 GLY A C 1
ATOM 603 O O . GLY A 1 78 ? -5.925 -12.700 -10.221 1.00 96.75 78 GLY A O 1
ATOM 604 N N . GLN A 1 79 ? -4.186 -11.857 -9.086 1.00 97.75 79 GLN A N 1
ATOM 605 C CA . GLN A 1 79 ? -4.470 -12.611 -7.869 1.00 97.75 79 GLN A CA 1
ATOM 606 C C . GLN A 1 79 ? -5.658 -11.980 -7.137 1.00 97.75 79 GLN A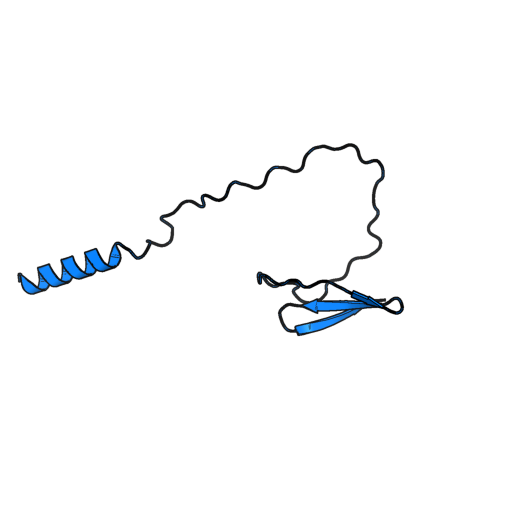 C 1
ATOM 608 O O . GLN A 1 79 ? -5.573 -10.848 -6.665 1.00 97.75 79 GLN A O 1
ATOM 613 N N . ALA A 1 80 ? -6.761 -12.722 -7.020 1.00 97.56 80 ALA A N 1
ATOM 614 C CA . ALA A 1 80 ? -7.935 -12.302 -6.261 1.00 97.56 80 ALA A CA 1
ATOM 615 C C . ALA A 1 80 ? -7.859 -12.783 -4.803 1.00 97.56 80 ALA A C 1
ATOM 617 O O . ALA A 1 80 ? -7.538 -13.943 -4.536 1.00 97.56 80 ALA A O 1
ATOM 618 N N . CYS A 1 81 ? -8.205 -11.904 -3.864 1.00 97.50 81 CYS A N 1
ATOM 619 C CA . CYS A 1 81 ? -8.265 -12.195 -2.433 1.00 97.50 81 CYS A CA 1
ATOM 620 C C . CYS A 1 81 ? -9.641 -11.836 -1.868 1.00 97.50 81 CYS A C 1
ATOM 622 O O . CYS A 1 81 ? -10.302 -10.908 -2.346 1.00 97.50 81 CYS A O 1
ATOM 624 N N . SER A 1 82 ? -10.042 -12.549 -0.816 1.00 97.25 82 SER A N 1
ATOM 625 C CA . SER A 1 82 ? -11.220 -12.222 -0.020 1.00 97.25 82 SER A CA 1
ATOM 626 C C . SER A 1 82 ? -10.905 -12.309 1.472 1.00 97.25 82 SER A C 1
ATOM 628 O O . SER A 1 82 ? -10.134 -13.177 1.882 1.00 97.25 82 SER A O 1
ATOM 630 N N . PHE A 1 83 ? -11.479 -11.399 2.256 1.00 96.88 83 PHE A N 1
ATOM 631 C CA . PHE A 1 83 ? -11.324 -11.316 3.708 1.00 96.88 83 PHE A CA 1
ATOM 632 C C . PHE A 1 83 ? -12.689 -11.145 4.377 1.00 96.88 83 PHE A C 1
ATOM 634 O O . PHE A 1 83 ? -13.587 -10.552 3.773 1.00 96.88 83 PHE A O 1
ATOM 641 N N . ASP A 1 84 ? -12.810 -11.645 5.604 1.00 94.00 84 ASP A N 1
ATOM 642 C CA . ASP A 1 84 ? -13.997 -11.525 6.466 1.00 94.00 84 ASP A CA 1
ATOM 643 C C . ASP A 1 84 ? -13.983 -10.241 7.313 1.00 94.00 84 ASP A C 1
ATOM 645 O O . ASP A 1 84 ? -12.874 -9.757 7.647 1.00 94.00 84 ASP A O 1
#